Protein AF-A0A3C1N5M8-F1 (afdb_monomer)

Foldseek 3Di:
DKDKDKDKAFQDDDDPVLQVVLQVVLCPDPFWVGKGKDQLDPVVLVVCVVVVFDDPVSPPGYNRMIMITTIGNDDVSVVVSVVSSVVSSPDDPPPDDDDDDPDDDDPDDDPDPDDDPDDD

Radius of gyration: 17.67 Å; Cα contacts (8 Å, |Δi|>4): 179; chains: 1; bounding box: 45×47×36 Å

Structure (mmCIF, N/CA/C/O backbone):
data_AF-A0A3C1N5M8-F1
#
_entry.id   AF-A0A3C1N5M8-F1
#
loop_
_atom_site.group_PDB
_atom_site.id
_atom_site.type_symbol
_atom_site.label_atom_id
_atom_site.label_alt_id
_atom_site.label_comp_id
_atom_site.label_asym_id
_atom_site.label_entity_id
_atom_site.label_seq_id
_atom_site.pdbx_PDB_ins_code
_atom_site.Cartn_x
_atom_site.Cartn_y
_atom_site.Cartn_z
_atom_site.occupancy
_atom_site.B_iso_or_equiv
_atom_site.auth_seq_id
_atom_site.auth_comp_id
_atom_site.auth_asym_id
_atom_site.auth_atom_id
_atom_site.pdbx_PDB_model_num
ATOM 1 N N . MET A 1 1 ? -18.303 4.159 8.520 1.00 81.38 1 MET A N 1
ATOM 2 C CA . MET A 1 1 ? -18.070 3.904 7.086 1.00 81.38 1 MET A CA 1
ATOM 3 C C . MET A 1 1 ? -16.579 3.882 6.901 1.00 81.38 1 MET A C 1
ATOM 5 O O . MET A 1 1 ? -15.937 4.808 7.375 1.00 81.38 1 MET A O 1
ATOM 9 N N . SER A 1 2 ? -16.063 2.848 6.260 1.00 93.50 2 SER A N 1
ATOM 10 C CA . SER A 1 2 ? -14.643 2.718 5.966 1.00 93.50 2 SER A CA 1
ATOM 11 C C . SER A 1 2 ? -14.228 3.733 4.895 1.00 93.50 2 SER A C 1
ATOM 13 O O . SER A 1 2 ? -15.031 4.096 4.032 1.00 93.50 2 SER A O 1
ATOM 15 N N . VAL A 1 3 ? -12.984 4.198 4.948 1.00 96.56 3 VAL A N 1
ATOM 16 C CA . VAL A 1 3 ? -12.382 5.126 3.987 1.00 96.56 3 VAL A CA 1
ATOM 17 C C . VAL A 1 3 ? -11.235 4.438 3.262 1.00 96.56 3 VAL A C 1
ATOM 19 O O . VAL A 1 3 ? -10.508 3.651 3.863 1.00 96.56 3 VAL A O 1
ATOM 22 N N . VAL A 1 4 ? -11.071 4.741 1.975 1.00 97.25 4 VAL A N 1
ATOM 23 C CA . VAL A 1 4 ? -9.924 4.293 1.177 1.00 97.25 4 VAL A CA 1
ATOM 24 C C . VAL A 1 4 ? -8.957 5.457 1.035 1.00 97.25 4 VAL A C 1
ATOM 26 O O . VAL A 1 4 ? -9.321 6.520 0.535 1.00 97.25 4 VAL A O 1
ATOM 29 N N . PHE A 1 5 ? -7.724 5.236 1.466 1.00 96.12 5 PHE A N 1
ATOM 30 C CA . PHE A 1 5 ? -6.623 6.176 1.381 1.00 96.12 5 PHE A CA 1
ATOM 31 C C . PHE A 1 5 ? -5.537 5.595 0.478 1.00 96.12 5 PHE A C 1
ATOM 33 O O . PHE A 1 5 ? -5.136 4.440 0.635 1.00 96.12 5 PHE A O 1
ATOM 40 N N . ASN A 1 6 ? -5.037 6.409 -0.453 1.00 97.25 6 ASN A N 1
ATOM 41 C CA . ASN A 1 6 ? -3.811 6.095 -1.170 1.00 97.25 6 ASN A CA 1
ATOM 42 C C . ASN A 1 6 ? -2.795 7.214 -1.032 1.00 97.25 6 ASN A C 1
ATOM 44 O O . ASN A 1 6 ? -3.135 8.391 -1.124 1.00 97.25 6 ASN A O 1
ATOM 48 N N . GLN A 1 7 ? -1.536 6.812 -0.929 1.00 95.19 7 GLN A N 1
ATOM 49 C CA . GLN A 1 7 ? -0.382 7.685 -1.051 1.00 95.19 7 GLN A CA 1
ATOM 50 C C . GLN A 1 7 ? 0.527 7.113 -2.136 1.00 95.19 7 GLN A C 1
ATOM 52 O O . GLN A 1 7 ? 0.789 5.911 -2.170 1.00 95.19 7 GLN A O 1
ATOM 57 N N . VAL A 1 8 ? 0.995 7.974 -3.035 1.00 95.12 8 VAL A N 1
ATOM 58 C CA . VAL A 1 8 ? 1.886 7.587 -4.133 1.00 95.12 8 VAL A CA 1
ATOM 59 C C . VAL A 1 8 ? 3.254 8.198 -3.885 1.00 95.12 8 VAL A C 1
ATOM 61 O O . VAL A 1 8 ? 3.373 9.401 -3.653 1.00 95.12 8 VAL A O 1
ATOM 64 N N . ARG A 1 9 ? 4.289 7.360 -3.919 1.00 91.81 9 ARG A N 1
ATOM 65 C CA . ARG A 1 9 ? 5.684 7.767 -3.750 1.00 91.81 9 ARG A CA 1
ATOM 66 C C . ARG A 1 9 ? 6.466 7.452 -5.010 1.00 91.81 9 ARG A C 1
ATOM 68 O O . ARG A 1 9 ? 6.561 6.296 -5.412 1.00 91.81 9 ARG A O 1
ATOM 75 N N . THR A 1 10 ? 7.058 8.475 -5.604 1.00 90.06 10 THR A N 1
ATOM 76 C CA . THR A 1 10 ? 7.848 8.331 -6.825 1.00 90.06 10 THR A CA 1
ATOM 77 C C . THR A 1 10 ? 9.267 7.863 -6.498 1.00 90.06 10 THR A C 1
ATOM 79 O O . THR A 1 10 ? 9.845 8.242 -5.477 1.00 90.06 10 THR A O 1
ATOM 82 N N . GLY A 1 11 ? 9.842 7.009 -7.349 1.00 80.25 11 GLY A N 1
ATOM 83 C CA . GLY A 1 11 ? 11.254 6.617 -7.250 1.00 80.25 11 GLY A CA 1
ATOM 84 C C . GLY A 1 11 ? 11.605 5.695 -6.076 1.00 80.25 11 GLY A C 1
ATOM 85 O O . GLY A 1 11 ? 12.786 5.529 -5.770 1.00 80.25 11 GLY A O 1
ATOM 86 N N . VAL A 1 12 ? 10.612 5.079 -5.428 1.00 77.75 12 VAL A N 1
ATOM 87 C CA . VAL A 1 12 ? 10.828 4.072 -4.381 1.00 77.75 12 VAL A CA 1
ATOM 88 C C . VAL A 1 12 ? 10.719 2.680 -4.995 1.00 77.75 12 VAL A C 1
ATOM 90 O O . VAL A 1 12 ? 9.645 2.262 -5.418 1.00 77.75 12 VAL A O 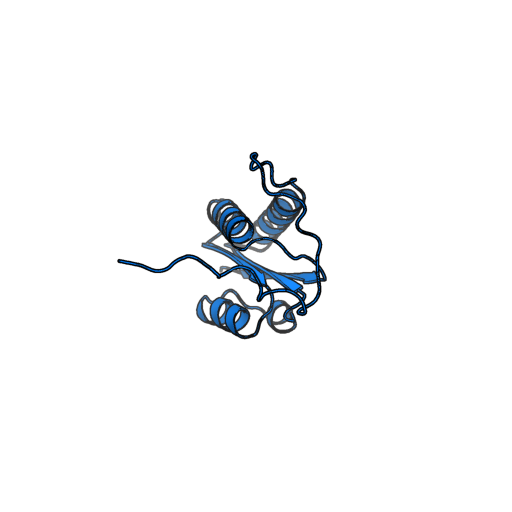1
ATOM 93 N N . PHE A 1 13 ? 11.830 1.944 -4.997 1.00 76.12 13 PHE A N 1
ATOM 94 C CA . PHE A 1 13 ? 11.881 0.543 -5.410 1.00 76.12 13 PHE A CA 1
ATOM 95 C C . PHE A 1 13 ? 12.396 -0.313 -4.260 1.00 76.12 13 PHE A C 1
ATOM 97 O O . PHE A 1 13 ? 13.540 -0.179 -3.829 1.00 76.12 13 PHE A O 1
ATOM 104 N N . LEU A 1 14 ? 11.532 -1.195 -3.769 1.00 81.75 14 LEU A N 1
ATOM 105 C CA . LEU A 1 14 ? 11.827 -2.147 -2.706 1.00 81.75 14 LEU A CA 1
ATOM 106 C C . LEU A 1 14 ? 11.459 -3.552 -3.169 1.00 81.75 14 LEU A C 1
ATOM 108 O O . LEU A 1 14 ? 10.619 -3.732 -4.053 1.00 81.75 14 LEU A O 1
ATOM 112 N N . ASP A 1 15 ? 12.090 -4.546 -2.550 1.00 85.88 15 ASP A N 1
ATOM 113 C CA . ASP A 1 15 ? 11.763 -5.946 -2.789 1.00 85.88 15 ASP A CA 1
ATOM 114 C C . ASP A 1 15 ? 10.303 -6.237 -2.400 1.00 85.88 15 ASP A C 1
ATOM 116 O O . ASP A 1 15 ? 9.790 -5.723 -1.400 1.00 85.88 15 ASP A O 1
ATOM 120 N N . SER A 1 16 ? 9.633 -7.088 -3.178 1.00 84.94 16 SER A N 1
ATOM 121 C CA . SER A 1 16 ? 8.230 -7.443 -2.937 1.00 84.94 16 SER A CA 1
ATOM 122 C C . SER A 1 16 ? 8.017 -8.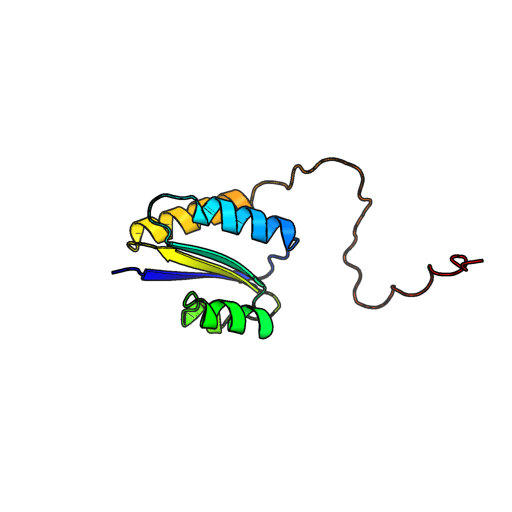089 -1.565 1.00 84.94 16 SER A C 1
ATOM 124 O O . SER A 1 16 ? 6.984 -7.858 -0.947 1.00 84.94 16 SER A O 1
ATOM 126 N N . VAL A 1 17 ? 8.995 -8.828 -1.033 1.00 88.25 17 VAL A N 1
ATOM 127 C CA . VAL A 1 17 ? 8.942 -9.417 0.314 1.00 88.25 17 VAL A CA 1
ATOM 128 C C . VAL A 1 17 ? 8.923 -8.331 1.388 1.00 88.25 17 VAL A C 1
ATOM 130 O O . VAL A 1 17 ? 8.167 -8.437 2.355 1.00 88.25 17 VAL A O 1
ATOM 133 N N . VAL A 1 18 ? 9.708 -7.263 1.213 1.00 89.44 18 VAL A N 1
ATOM 134 C CA . VAL A 1 18 ? 9.704 -6.115 2.134 1.00 89.44 18 VAL A CA 1
ATOM 135 C C . VAL A 1 18 ? 8.345 -5.423 2.088 1.00 89.44 18 VAL A C 1
ATOM 137 O O . VAL A 1 18 ? 7.738 -5.202 3.133 1.00 89.44 18 VAL A O 1
ATOM 140 N N . LEU A 1 19 ? 7.822 -5.158 0.888 1.00 92.12 19 LEU A N 1
ATOM 141 C CA . LEU A 1 19 ? 6.509 -4.532 0.714 1.00 92.12 19 LEU A CA 1
ATOM 142 C C . LEU A 1 19 ? 5.375 -5.380 1.307 1.00 92.12 19 LEU A C 1
ATOM 144 O O . LEU A 1 19 ? 4.502 -4.846 1.991 1.00 92.12 19 LEU A O 1
ATOM 148 N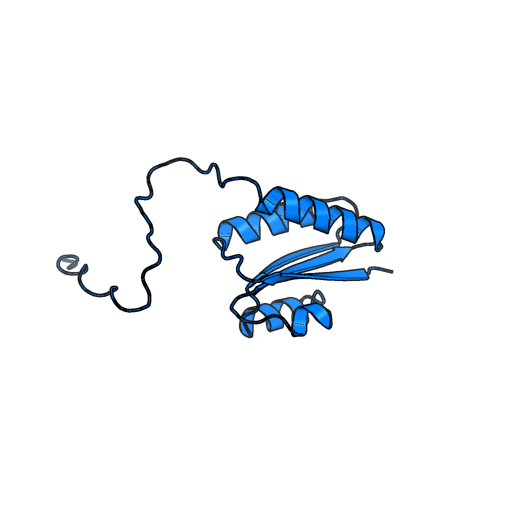 N . MET A 1 20 ? 5.404 -6.701 1.111 1.00 92.44 20 MET A N 1
ATOM 149 C CA . MET A 1 20 ? 4.424 -7.628 1.687 1.00 92.44 20 MET A CA 1
ATOM 150 C C . MET A 1 20 ? 4.491 -7.666 3.212 1.00 92.44 20 MET A C 1
ATOM 152 O O . MET A 1 20 ? 3.453 -7.721 3.871 1.00 92.44 20 MET A O 1
ATOM 156 N N . ARG A 1 21 ? 5.699 -7.624 3.783 1.00 93.88 21 ARG A N 1
ATOM 157 C CA . ARG A 1 21 ? 5.880 -7.562 5.233 1.00 93.88 21 ARG A CA 1
ATOM 158 C C . ARG A 1 21 ? 5.294 -6.271 5.802 1.00 93.88 21 ARG A C 1
ATOM 160 O O . ARG A 1 21 ? 4.509 -6.351 6.738 1.00 93.88 21 ARG A O 1
ATOM 167 N N . ILE A 1 22 ? 5.618 -5.118 5.212 1.00 94.69 22 ILE A N 1
ATOM 168 C CA . ILE A 1 22 ? 5.066 -3.822 5.641 1.00 94.69 22 ILE A CA 1
ATOM 169 C C . ILE A 1 22 ? 3.539 -3.828 5.503 1.00 94.69 22 ILE A C 1
ATOM 171 O O . ILE A 1 22 ? 2.843 -3.430 6.426 1.00 94.69 22 ILE A O 1
ATOM 175 N N . SER A 1 23 ? 3.005 -4.350 4.396 1.00 95.06 23 SER A N 1
ATOM 176 C CA . SER A 1 23 ? 1.552 -4.446 4.181 1.00 95.06 23 SER A CA 1
ATOM 177 C C . SER A 1 23 ? 0.853 -5.225 5.301 1.00 95.06 23 SER A C 1
ATOM 179 O O . SER A 1 23 ? -0.194 -4.800 5.777 1.00 95.06 23 SER A O 1
ATOM 181 N N . ARG A 1 24 ? 1.452 -6.334 5.762 1.00 95.62 24 ARG A N 1
ATOM 182 C CA . ARG A 1 24 ? 0.939 -7.109 6.903 1.00 95.62 24 ARG A CA 1
ATOM 183 C C . ARG A 1 24 ? 1.048 -6.352 8.220 1.00 95.62 24 ARG A C 1
ATOM 185 O O . ARG A 1 24 ? 0.066 -6.296 8.943 1.00 95.62 24 ARG A O 1
ATOM 192 N N . GLU A 1 25 ? 2.200 -5.737 8.494 1.00 95.12 25 GLU A N 1
ATOM 193 C CA . GLU A 1 25 ? 2.393 -4.921 9.703 1.00 95.12 25 GLU A CA 1
ATOM 194 C C . GLU A 1 25 ? 1.335 -3.802 9.799 1.00 95.12 25 GLU A C 1
ATOM 196 O O . GLU A 1 25 ? 0.830 -3.533 10.884 1.00 95.12 25 GLU A O 1
ATOM 201 N N . LEU A 1 26 ? 0.953 -3.191 8.671 1.00 96.31 26 LEU A N 1
ATOM 202 C CA . LEU A 1 26 ? -0.114 -2.186 8.622 1.00 96.31 26 LEU A CA 1
ATOM 203 C C . LEU A 1 26 ? -1.516 -2.781 8.777 1.00 96.31 26 LEU A C 1
ATOM 205 O O . LEU A 1 26 ? -2.362 -2.165 9.417 1.00 96.31 26 LEU A O 1
ATOM 209 N N . ALA A 1 27 ? -1.775 -3.950 8.189 1.00 95.88 27 ALA A N 1
ATOM 210 C CA . ALA A 1 27 ? -3.065 -4.629 8.308 1.00 95.88 27 ALA A CA 1
ATOM 211 C C . ALA A 1 27 ? -3.357 -5.101 9.745 1.00 95.88 27 ALA A C 1
ATOM 213 O O . ALA A 1 27 ? -4.520 -5.226 10.113 1.00 95.88 27 ALA A O 1
ATOM 214 N N . ASP A 1 28 ? -2.318 -5.317 10.556 1.00 96.56 28 ASP A N 1
ATOM 215 C CA . ASP A 1 28 ? -2.442 -5.683 11.971 1.00 96.56 28 ASP A CA 1
ATOM 216 C C . ASP A 1 28 ? -2.767 -4.479 12.886 1.00 96.56 28 ASP A C 1
ATOM 218 O O . ASP A 1 28 ? -3.039 -4.661 14.076 1.00 96.56 28 ASP A O 1
ATOM 222 N N . LEU A 1 29 ? -2.744 -3.242 12.368 1.00 96.06 29 LEU A N 1
ATOM 223 C CA . LEU A 1 29 ? -3.092 -2.048 13.141 1.00 96.06 29 LEU A CA 1
ATOM 224 C C . LEU A 1 29 ? -4.600 -1.981 13.419 1.00 96.06 29 LEU A C 1
ATOM 226 O O . LEU A 1 29 ? -5.438 -2.250 12.556 1.00 96.06 29 LEU A O 1
ATOM 230 N N . GLU A 1 30 ? -4.962 -1.551 14.630 1.00 96.38 30 GLU A N 1
ATOM 231 C CA . GLU A 1 30 ? -6.365 -1.425 15.020 1.00 96.38 30 GLU A CA 1
ATOM 232 C C . GLU A 1 30 ? -7.113 -0.444 14.105 1.00 96.38 30 GLU A C 1
ATOM 234 O O . GLU A 1 30 ? -6.720 0.708 13.932 1.00 96.38 30 GLU A O 1
ATOM 239 N N . GLY A 1 31 ? -8.233 -0.902 13.543 1.00 96.31 31 GLY A N 1
ATOM 240 C CA . GLY A 1 31 ? -9.076 -0.093 12.667 1.00 96.31 31 GLY A CA 1
ATOM 241 C C . GLY A 1 31 ? -8.639 -0.066 11.203 1.00 96.31 31 GLY A C 1
ATOM 242 O O . GLY A 1 31 ? -9.327 0.568 10.399 1.00 96.31 31 GLY A O 1
ATOM 243 N N . ILE A 1 32 ? -7.561 -0.765 10.842 1.00 97.62 32 ILE A N 1
ATOM 244 C CA . ILE A 1 32 ? -7.238 -1.075 9.451 1.00 97.62 32 ILE A CA 1
ATOM 245 C C . ILE A 1 32 ? -7.988 -2.340 9.049 1.00 97.62 32 ILE A C 1
ATOM 247 O O . ILE A 1 32 ? -7.924 -3.365 9.718 1.00 97.62 32 ILE A O 1
ATOM 251 N N . GLU A 1 33 ? -8.749 -2.252 7.964 1.00 97.00 33 GLU A N 1
ATOM 252 C CA . GLU A 1 33 ? -9.443 -3.410 7.400 1.00 97.00 33 GLU A CA 1
ATOM 253 C C . GLU A 1 33 ? -8.540 -4.157 6.426 1.00 97.00 33 GLU A C 1
ATOM 255 O O . GLU A 1 33 ? -8.566 -5.382 6.364 1.00 97.00 33 GLU A O 1
ATOM 260 N N . GLU A 1 34 ? -7.766 -3.412 5.634 1.00 97.06 34 GLU A N 1
ATOM 261 C CA . GLU A 1 34 ? -6.871 -3.975 4.634 1.00 97.06 34 GLU A CA 1
ATOM 262 C C . GLU A 1 34 ? -5.813 -2.941 4.224 1.00 97.06 34 GLU A C 1
ATOM 264 O O . GLU A 1 34 ? -6.109 -1.751 4.086 1.00 97.06 34 GLU A O 1
ATOM 269 N N . ALA A 1 35 ? -4.574 -3.392 4.022 1.00 97.31 35 ALA A N 1
ATOM 270 C CA . ALA A 1 35 ? -3.462 -2.556 3.588 1.00 97.31 35 ALA A CA 1
ATOM 271 C C . ALA A 1 35 ? -2.585 -3.293 2.569 1.00 97.31 35 ALA A C 1
ATOM 273 O O . ALA A 1 35 ? -2.337 -4.494 2.688 1.00 97.31 35 ALA A O 1
ATOM 274 N N . ALA A 1 36 ? -2.096 -2.563 1.571 1.00 96.88 36 ALA A N 1
ATOM 275 C CA . ALA A 1 36 ? -1.231 -3.088 0.527 1.00 96.88 36 ALA A CA 1
ATOM 276 C C . ALA A 1 36 ? -0.234 -2.032 0.045 1.00 96.88 36 ALA A C 1
ATOM 278 O O . ALA A 1 36 ? -0.583 -0.871 -0.162 1.00 96.88 36 ALA A O 1
ATOM 279 N N . LEU A 1 37 ? 1.006 -2.457 -0.181 1.00 95.88 37 LEU A N 1
ATOM 280 C CA . LEU A 1 37 ? 2.034 -1.672 -0.850 1.00 95.88 37 LEU A CA 1
ATOM 281 C C . LEU A 1 37 ? 2.394 -2.350 -2.170 1.00 95.88 37 LEU A C 1
ATOM 283 O O . LEU A 1 37 ? 2.857 -3.491 -2.178 1.00 95.88 37 LEU A O 1
ATOM 287 N N . MET A 1 38 ? 2.198 -1.655 -3.289 1.00 94.75 38 MET A N 1
ATOM 288 C CA . MET A 1 38 ? 2.477 -2.202 -4.618 1.00 94.75 38 MET A CA 1
ATOM 289 C C . MET A 1 38 ? 3.090 -1.161 -5.544 1.00 94.75 38 MET A C 1
ATOM 291 O O . MET A 1 38 ? 2.716 0.005 -5.511 1.00 94.75 38 MET A O 1
ATOM 295 N N . ILE A 1 39 ? 3.990 -1.587 -6.429 1.00 94.69 39 ILE A N 1
ATOM 296 C CA . ILE A 1 39 ? 4.448 -0.734 -7.535 1.00 94.69 39 ILE A CA 1
ATOM 297 C C . ILE A 1 39 ? 3.271 -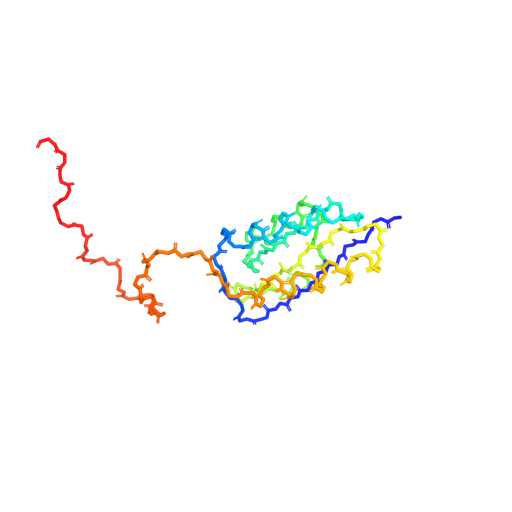0.466 -8.482 1.00 94.69 39 ILE A C 1
ATOM 299 O O . ILE A 1 39 ? 2.537 -1.405 -8.786 1.00 94.69 39 ILE A O 1
ATOM 303 N N . GLY A 1 40 ? 3.115 0.756 -8.992 1.00 94.62 40 GLY A N 1
ATOM 304 C CA . GLY A 1 40 ? 2.026 1.224 -9.863 1.00 94.62 40 GLY A CA 1
ATOM 305 C C . GLY A 1 40 ? 2.027 0.643 -11.283 1.00 94.62 40 GLY A C 1
ATOM 306 O O . GLY A 1 40 ? 1.696 1.320 -12.252 1.00 94.62 40 GLY A O 1
ATOM 307 N N . THR A 1 41 ? 2.423 -0.620 -11.452 1.00 94.69 41 THR A N 1
ATOM 308 C CA . THR A 1 41 ? 2.250 -1.326 -12.726 1.00 94.69 41 THR A CA 1
ATOM 309 C C . THR A 1 41 ? 0.760 -1.584 -12.990 1.00 94.69 41 THR A C 1
ATOM 311 O O . THR A 1 41 ? 0.007 -1.804 -12.037 1.00 94.69 41 THR A O 1
ATOM 314 N N . PRO A 1 42 ? 0.310 -1.659 -14.258 1.00 95.94 42 PRO A N 1
ATOM 315 C CA . PRO A 1 42 ? -1.101 -1.903 -14.573 1.00 95.94 42 PRO A CA 1
ATOM 316 C C . PRO A 1 42 ? -1.676 -3.166 -13.913 1.00 95.94 42 PRO A C 1
ATOM 318 O O . PRO A 1 42 ? -2.819 -3.168 -13.463 1.00 95.94 42 PRO A O 1
ATOM 321 N N . SER A 1 43 ? -0.869 -4.230 -13.805 1.00 96.25 43 SER A N 1
ATOM 322 C CA . SER A 1 43 ? -1.273 -5.474 -13.139 1.00 96.25 43 SER A CA 1
ATOM 323 C C . SER A 1 43 ? -1.555 -5.258 -11.652 1.00 96.25 43 SER A C 1
ATOM 325 O O . SER A 1 43 ? -2.562 -5.739 -11.141 1.00 96.25 43 SER A O 1
ATOM 327 N N . ASN A 1 44 ? -0.692 -4.515 -10.961 1.00 95.69 44 ASN A N 1
ATOM 328 C CA . ASN A 1 44 ? -0.834 -4.252 -9.533 1.00 95.69 44 ASN A CA 1
ATOM 329 C C . ASN A 1 44 ? -1.995 -3.299 -9.239 1.00 95.69 44 ASN A C 1
ATOM 331 O O . ASN A 1 44 ? -2.770 -3.551 -8.321 1.00 95.69 44 ASN A O 1
ATOM 335 N N . LEU A 1 45 ? -2.177 -2.254 -10.052 1.00 97.19 45 LEU A N 1
ATOM 336 C CA . LEU A 1 45 ? -3.333 -1.361 -9.927 1.00 97.19 45 LEU A CA 1
ATOM 337 C C . LEU A 1 45 ? -4.648 -2.134 -10.092 1.00 97.19 45 LEU A C 1
ATOM 339 O O . LEU A 1 45 ? -5.566 -1.960 -9.297 1.00 97.19 45 LEU A O 1
ATOM 343 N N . ALA A 1 46 ? -4.714 -3.069 -11.044 1.00 97.44 46 ALA A N 1
ATOM 344 C CA . ALA A 1 46 ? -5.884 -3.927 -11.219 1.00 97.44 46 ALA A CA 1
ATOM 345 C C . ALA A 1 46 ? -6.113 -4.898 -10.041 1.00 97.44 46 ALA A C 1
ATOM 347 O O . ALA A 1 46 ? -7.233 -5.375 -9.847 1.00 97.44 46 ALA A O 1
ATOM 348 N N . ILE A 1 47 ? -5.079 -5.240 -9.263 1.00 97.00 47 ILE A N 1
ATOM 349 C CA . ILE A 1 47 ? -5.236 -6.003 -8.015 1.00 97.00 47 ILE A CA 1
ATOM 350 C C . ILE A 1 47 ? -5.824 -5.096 -6.926 1.00 97.00 47 ILE A C 1
ATOM 352 O O . ILE A 1 47 ? -6.816 -5.474 -6.305 1.00 97.00 47 ILE A O 1
ATOM 356 N N . LEU A 1 48 ? -5.277 -3.888 -6.748 1.00 97.38 48 LEU A N 1
ATOM 357 C CA . LEU A 1 48 ? -5.783 -2.905 -5.780 1.00 97.38 48 LEU A CA 1
ATOM 358 C C . LEU A 1 48 ? -7.240 -2.513 -6.057 1.00 97.38 48 LEU A C 1
ATOM 360 O O . LEU A 1 48 ? -8.029 -2.365 -5.127 1.00 97.38 48 LEU A O 1
ATOM 364 N N . GLU A 1 49 ? -7.618 -2.375 -7.328 1.00 97.44 49 GLU A N 1
ATOM 365 C CA . GLU A 1 49 ? -8.995 -2.077 -7.728 1.00 97.44 49 GLU A CA 1
ATOM 366 C C . GLU A 1 49 ? -9.957 -3.202 -7.337 1.00 97.44 49 GLU A C 1
ATOM 368 O O . GLU A 1 49 ? -10.980 -2.945 -6.704 1.00 97.44 49 GLU A O 1
ATOM 373 N N . ARG A 1 50 ? -9.607 -4.460 -7.640 1.00 97.12 50 ARG A N 1
ATOM 374 C CA . ARG A 1 50 ? -10.427 -5.628 -7.274 1.00 97.12 50 ARG A CA 1
ATOM 375 C C . ARG A 1 50 ? -10.550 -5.816 -5.763 1.00 97.12 50 ARG A C 1
ATOM 377 O O . ARG A 1 50 ? -11.584 -6.289 -5.307 1.00 97.12 50 ARG A O 1
ATOM 384 N N . ALA A 1 51 ? -9.522 -5.434 -5.008 1.00 95.50 51 ALA A N 1
ATOM 385 C CA . ALA A 1 51 ? -9.540 -5.432 -3.546 1.00 95.50 51 ALA A CA 1
ATOM 386 C C . ALA A 1 51 ? -10.325 -4.243 -2.950 1.00 95.50 51 ALA A C 1
ATOM 388 O O . ALA A 1 51 ? -10.519 -4.169 -1.738 1.00 95.50 51 ALA A O 1
ATOM 389 N N . GLY A 1 52 ? -10.781 -3.289 -3.773 1.00 96.56 52 GLY A N 1
ATOM 390 C CA . GLY A 1 52 ? -11.459 -2.082 -3.295 1.00 96.56 52 GLY A CA 1
ATOM 391 C C . GLY A 1 52 ? -10.536 -1.152 -2.500 1.00 96.56 52 GLY A C 1
ATOM 392 O O . GLY A 1 52 ? -10.983 -0.515 -1.548 1.00 96.56 52 GLY A O 1
ATOM 393 N N . LEU A 1 53 ? -9.250 -1.112 -2.861 1.00 97.12 53 LEU A N 1
ATOM 394 C CA . LEU A 1 53 ? -8.196 -0.312 -2.220 1.00 97.12 53 LEU A CA 1
ATOM 395 C C . LEU A 1 53 ? -7.682 0.831 -3.105 1.00 97.12 53 LEU A C 1
ATOM 397 O O . LEU A 1 53 ? -6.808 1.592 -2.689 1.00 97.12 53 LEU A O 1
ATOM 401 N N . LEU A 1 54 ? -8.181 0.935 -4.339 1.00 97.31 54 LEU A N 1
ATOM 402 C CA . LEU A 1 54 ? -7.713 1.911 -5.316 1.00 97.31 54 LEU A CA 1
ATOM 403 C C . LEU A 1 54 ? -8.633 3.137 -5.380 1.00 97.31 54 LEU A C 1
ATOM 405 O O . LEU A 1 54 ? -9.783 3.054 -5.805 1.00 97.31 54 LEU A O 1
ATOM 409 N N . SER A 1 55 ? -8.094 4.289 -5.001 1.00 95.25 55 SER A N 1
ATOM 410 C CA . SER A 1 55 ? -8.679 5.618 -5.187 1.00 95.25 55 SER A CA 1
ATOM 411 C C . SER A 1 55 ? -8.174 6.277 -6.471 1.00 95.25 55 SER A C 1
ATOM 413 O O . SER A 1 55 ? -7.266 5.786 -7.147 1.00 95.25 55 SER A O 1
ATOM 415 N N . GLU A 1 56 ? -8.737 7.445 -6.781 1.00 94.44 56 GLU A N 1
ATOM 416 C CA . GLU A 1 56 ? -8.346 8.242 -7.944 1.00 94.44 56 GLU A CA 1
ATOM 417 C C . GLU A 1 56 ? -6.868 8.649 -7.931 1.00 94.44 56 GLU A C 1
ATOM 419 O O . GLU A 1 56 ? -6.231 8.675 -8.980 1.00 94.44 56 GLU A O 1
ATOM 424 N N . LEU A 1 57 ? -6.299 8.906 -6.750 1.00 92.81 57 LEU A N 1
ATOM 425 C CA . LEU A 1 57 ? -4.882 9.238 -6.618 1.00 92.81 57 LEU A CA 1
ATOM 426 C C . LEU A 1 57 ? -4.009 8.027 -6.983 1.00 92.81 57 LEU A C 1
ATOM 428 O O . LEU A 1 57 ? -3.047 8.158 -7.734 1.00 92.81 57 LEU A O 1
ATOM 432 N N . GLY A 1 58 ? -4.375 6.832 -6.509 1.00 93.12 58 GLY A N 1
ATOM 433 C CA . GLY A 1 58 ? -3.649 5.598 -6.820 1.00 93.12 58 GLY A CA 1
ATOM 434 C C . GLY A 1 58 ? -3.710 5.218 -8.304 1.00 93.12 58 GLY A C 1
ATOM 435 O O . GLY A 1 58 ? -2.734 4.695 -8.834 1.00 93.12 58 GLY A O 1
ATOM 436 N N . ARG A 1 59 ? -4.818 5.524 -8.998 1.00 94.94 59 ARG A N 1
AT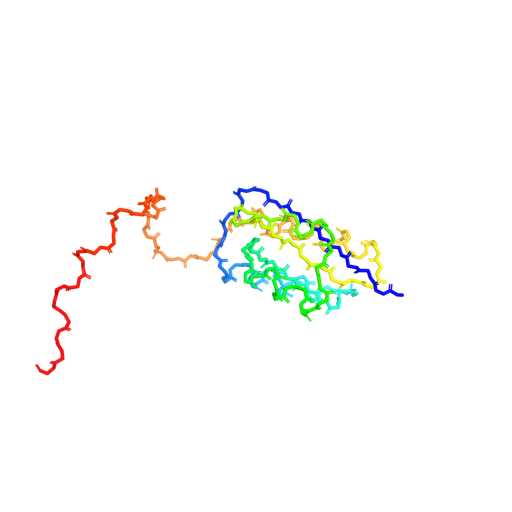OM 437 C CA . ARG A 1 59 ? -4.971 5.284 -10.448 1.00 94.94 59 ARG A CA 1
ATOM 438 C C . ARG A 1 59 ? -3.956 6.036 -11.310 1.00 94.94 59 ARG A C 1
ATOM 440 O O . ARG A 1 59 ? -3.691 5.609 -12.429 1.00 94.94 59 ARG A O 1
ATOM 447 N N . GLN A 1 60 ? -3.409 7.139 -10.806 1.00 94.06 60 GLN A N 1
ATOM 448 C CA . GLN A 1 60 ? -2.442 7.970 -11.527 1.00 94.06 60 GLN A CA 1
ATOM 449 C C . GLN A 1 60 ? -0.999 7.464 -11.388 1.00 94.06 60 GLN A C 1
ATOM 451 O O . GLN A 1 60 ? -0.114 7.970 -12.075 1.00 94.06 60 GLN A O 1
ATOM 456 N N . ALA A 1 61 ? -0.751 6.482 -10.515 1.00 94.56 61 ALA A N 1
ATOM 457 C CA . ALA A 1 61 ? 0.580 5.931 -10.298 1.00 94.56 61 ALA A CA 1
ATOM 458 C C . ALA A 1 61 ? 1.077 5.153 -11.524 1.00 94.56 61 ALA A C 1
ATOM 460 O O . ALA A 1 61 ? 0.342 4.369 -12.126 1.00 94.56 61 ALA A O 1
ATOM 461 N N . GLY A 1 62 ? 2.345 5.349 -11.873 1.00 91.88 62 GLY A N 1
ATOM 462 C CA . GLY A 1 62 ? 3.026 4.609 -12.927 1.00 91.88 62 GLY A CA 1
ATOM 463 C C . GLY A 1 62 ? 3.901 3.477 -12.390 1.00 91.88 62 GLY A C 1
ATOM 464 O O . GLY A 1 62 ? 4.111 3.309 -11.191 1.00 91.88 62 GLY A O 1
ATOM 465 N N . GLY A 1 63 ? 4.507 2.711 -13.303 1.00 90.31 63 GLY A N 1
ATOM 466 C CA . GLY A 1 63 ? 5.406 1.602 -12.950 1.00 90.31 63 GLY A CA 1
ATOM 467 C C . GLY A 1 63 ? 6.696 2.007 -12.217 1.00 90.31 63 GLY A C 1
ATOM 468 O O . GLY A 1 63 ? 7.446 1.127 -11.807 1.00 90.31 63 GLY A O 1
ATOM 469 N N . GLY A 1 64 ? 6.966 3.309 -12.075 1.00 88.94 64 GLY A N 1
ATOM 470 C CA . GLY A 1 64 ? 8.064 3.872 -11.281 1.00 88.94 64 GLY A CA 1
ATOM 471 C C . GLY A 1 64 ? 7.671 4.289 -9.861 1.00 88.94 64 GLY A C 1
ATOM 472 O O . GLY A 1 64 ? 8.528 4.763 -9.113 1.00 88.94 64 GLY A O 1
ATOM 473 N N . ASP A 1 65 ? 6.396 4.132 -9.509 1.00 94.12 65 ASP A N 1
ATOM 474 C CA . ASP A 1 65 ? 5.828 4.668 -8.282 1.00 94.12 65 ASP A CA 1
ATOM 475 C C . ASP A 1 65 ? 5.384 3.546 -7.354 1.00 94.12 65 ASP A C 1
ATOM 477 O O . ASP A 1 65 ? 4.859 2.522 -7.787 1.00 94.12 65 ASP A O 1
ATOM 481 N N . LEU A 1 66 ? 5.562 3.754 -6.058 1.00 94.81 66 LEU A N 1
ATOM 482 C CA . LEU A 1 66 ? 5.013 2.908 -5.016 1.00 94.81 66 LEU A CA 1
ATOM 483 C C . LEU A 1 66 ? 3.657 3.465 -4.584 1.00 94.81 66 LEU A C 1
ATOM 485 O O . LEU A 1 66 ? 3.550 4.630 -4.204 1.00 94.81 66 LEU A O 1
ATOM 489 N N . VAL A 1 67 ? 2.637 2.617 -4.593 1.00 96.62 67 VAL A N 1
ATOM 490 C CA . VAL A 1 67 ? 1.299 2.912 -4.085 1.00 96.62 67 VAL A CA 1
ATOM 491 C C . VAL A 1 67 ? 1.153 2.268 -2.715 1.00 96.62 67 VAL A C 1
ATOM 493 O O . VAL A 1 67 ? 1.150 1.043 -2.603 1.00 96.62 67 VAL A O 1
ATOM 496 N N . LEU A 1 68 ? 1.010 3.094 -1.681 1.00 96.88 68 LEU A N 1
ATOM 497 C CA . LEU A 1 68 ? 0.459 2.682 -0.397 1.00 96.88 68 LEU A CA 1
ATOM 498 C C . LEU A 1 68 ? -1.062 2.776 -0.492 1.00 96.88 68 LEU A C 1
ATOM 500 O O . LEU A 1 68 ? -1.599 3.830 -0.829 1.00 96.88 68 LEU A O 1
ATOM 504 N N . ALA A 1 69 ? -1.752 1.683 -0.207 1.00 97.81 69 ALA A N 1
ATOM 505 C CA . ALA A 1 69 ? -3.197 1.583 -0.266 1.00 97.81 69 ALA A CA 1
ATOM 506 C C . ALA A 1 69 ? -3.737 1.045 1.053 1.00 97.81 69 ALA A C 1
ATOM 508 O O . ALA A 1 69 ? -3.308 -0.012 1.505 1.00 97.81 69 ALA A O 1
ATOM 509 N N . VAL A 1 70 ? -4.661 1.776 1.670 1.00 97.81 70 VAL A N 1
ATOM 510 C CA . VAL A 1 70 ? -5.198 1.454 2.992 1.00 97.81 70 VAL A CA 1
ATOM 511 C C . VAL A 1 70 ? -6.705 1.658 2.987 1.00 97.81 70 VAL A C 1
ATOM 513 O O . VAL A 1 70 ? -7.186 2.728 2.617 1.00 97.81 70 VAL A O 1
ATOM 516 N N . ARG A 1 71 ? -7.454 0.653 3.442 1.00 98.06 71 ARG A N 1
ATOM 517 C CA . ARG A 1 71 ? -8.851 0.806 3.844 1.00 98.06 71 ARG A CA 1
ATOM 518 C C . ARG A 1 71 ? -8.932 0.777 5.363 1.00 98.06 71 ARG A C 1
ATOM 520 O O . ARG A 1 71 ? -8.529 -0.199 5.990 1.00 98.06 71 ARG A O 1
ATOM 527 N N . ALA A 1 72 ? -9.442 1.854 5.947 1.00 97.81 72 ALA A N 1
ATOM 528 C CA . ALA A 1 72 ? -9.501 2.046 7.392 1.00 97.81 72 ALA A CA 1
ATOM 529 C C . ALA A 1 72 ? -10.904 2.450 7.844 1.00 97.81 72 ALA A C 1
ATOM 531 O O . ALA A 1 72 ? -11.698 2.960 7.057 1.00 97.81 72 ALA A O 1
ATOM 532 N N . ARG A 1 73 ? -11.206 2.273 9.129 1.00 97.44 73 ARG A N 1
ATOM 533 C CA . ARG A 1 73 ? -12.497 2.641 9.734 1.00 97.44 73 ARG A CA 1
ATOM 534 C C . ARG A 1 73 ? -12.829 4.138 9.648 1.00 97.44 73 ARG A C 1
ATOM 536 O O . ARG A 1 73 ? -14.008 4.488 9.657 1.00 97.44 73 ARG A O 1
ATOM 543 N N . ASP A 1 74 ? -11.810 4.997 9.590 1.00 96.75 74 ASP A N 1
ATOM 544 C CA . ASP A 1 74 ? -11.901 6.454 9.484 1.00 96.75 74 ASP A CA 1
ATOM 545 C C . ASP A 1 74 ? -10.578 7.064 8.975 1.00 96.75 74 ASP A C 1
ATOM 547 O O . ASP A 1 74 ? -9.560 6.379 8.850 1.00 96.75 74 ASP A O 1
ATOM 551 N N . ALA A 1 75 ? -10.606 8.361 8.647 1.00 94.88 75 ALA A N 1
ATOM 552 C CA . ALA A 1 75 ? -9.464 9.078 8.078 1.00 94.88 75 ALA A CA 1
ATOM 553 C C . ALA A 1 75 ? -8.276 9.191 9.047 1.00 94.88 75 ALA A C 1
ATOM 555 O O . ALA A 1 75 ? -7.136 9.051 8.619 1.00 94.88 75 ALA A O 1
ATOM 556 N N . ALA A 1 76 ? -8.534 9.373 10.346 1.00 95.75 76 ALA A N 1
ATOM 557 C CA . ALA A 1 76 ? -7.476 9.465 11.350 1.00 95.75 76 ALA A CA 1
ATOM 558 C C . ALA A 1 76 ? -6.679 8.154 11.441 1.00 95.75 76 ALA A C 1
ATOM 560 O O . ALA A 1 76 ? -5.451 8.165 11.489 1.00 95.75 76 ALA A O 1
ATOM 561 N N . THR A 1 77 ? -7.368 7.013 11.388 1.00 97.00 77 THR A N 1
ATOM 562 C CA . THR A 1 77 ? -6.721 5.697 11.364 1.00 97.00 77 THR A CA 1
ATOM 563 C C . THR A 1 77 ? -5.903 5.495 10.080 1.00 97.00 77 THR A C 1
ATOM 565 O O . THR A 1 77 ? -4.796 4.958 10.126 1.00 97.00 77 THR A O 1
ATOM 568 N N . ALA A 1 78 ? -6.400 5.972 8.933 1.00 95.69 78 ALA A N 1
ATOM 569 C CA . ALA A 1 78 ? -5.652 5.924 7.676 1.00 95.69 78 ALA A CA 1
ATOM 570 C C . ALA A 1 78 ? -4.360 6.764 7.722 1.00 95.69 78 ALA A C 1
ATOM 572 O O . ALA A 1 78 ? -3.321 6.313 7.242 1.00 95.69 78 ALA A O 1
ATOM 573 N N . GLU A 1 79 ? -4.395 7.949 8.339 1.00 94.69 79 GLU A N 1
ATOM 574 C CA . GLU A 1 79 ? -3.212 8.804 8.533 1.00 94.69 79 GLU A CA 1
ATOM 575 C C . GLU A 1 79 ? -2.164 8.158 9.454 1.00 94.69 79 GLU A C 1
ATOM 577 O O . GLU A 1 79 ? -0.959 8.251 9.195 1.00 94.69 79 GLU A O 1
ATOM 582 N N . ILE A 1 80 ? -2.607 7.448 10.498 1.00 95.50 80 ILE A N 1
ATOM 583 C CA . ILE A 1 80 ? -1.715 6.667 11.367 1.00 95.50 80 ILE A CA 1
ATOM 584 C C . ILE A 1 80 ? -1.011 5.575 10.555 1.00 95.50 80 ILE A C 1
ATOM 586 O O . ILE A 1 80 ? 0.214 5.464 10.616 1.00 95.50 80 ILE A O 1
ATOM 590 N N . ALA A 1 81 ? -1.753 4.811 9.747 1.00 95.75 81 ALA A N 1
ATOM 591 C CA . ALA A 1 81 ? -1.159 3.789 8.887 1.00 95.75 81 ALA A CA 1
ATOM 592 C C . ALA A 1 81 ? -0.188 4.382 7.855 1.00 95.75 81 ALA A C 1
ATOM 594 O O . ALA A 1 81 ? 0.859 3.789 7.604 1.00 95.75 81 ALA A O 1
ATOM 595 N N . ALA A 1 82 ? -0.482 5.560 7.296 1.00 93.94 82 ALA A N 1
ATOM 596 C CA . ALA A 1 82 ? 0.441 6.263 6.406 1.00 93.94 82 ALA A CA 1
ATOM 597 C C . ALA A 1 82 ? 1.757 6.623 7.112 1.00 93.94 82 ALA A C 1
ATOM 599 O O . ALA A 1 82 ? 2.839 6.340 6.597 1.00 93.94 82 ALA A O 1
ATOM 600 N N . THR A 1 83 ? 1.668 7.152 8.333 1.00 94.69 83 THR A N 1
ATOM 601 C CA . THR A 1 83 ? 2.840 7.501 9.147 1.00 94.69 83 THR A CA 1
ATOM 602 C C . THR A 1 83 ? 3.678 6.266 9.499 1.00 94.69 83 THR A C 1
ATOM 604 O O . THR A 1 83 ? 4.908 6.295 9.415 1.00 94.69 83 THR A O 1
ATOM 607 N N . GLU A 1 84 ? 3.041 5.154 9.876 1.00 95.00 84 GLU A N 1
ATOM 608 C CA . GLU A 1 84 ? 3.750 3.902 10.167 1.00 95.00 84 GLU A CA 1
ATOM 609 C C . GLU A 1 84 ? 4.364 3.278 8.908 1.00 95.00 84 GLU A C 1
ATOM 611 O O . GLU A 1 84 ? 5.480 2.756 8.963 1.00 95.00 84 GLU A O 1
ATOM 616 N N . ALA A 1 85 ? 3.702 3.397 7.755 1.00 93.75 85 ALA A N 1
ATOM 617 C CA . ALA A 1 85 ? 4.253 2.965 6.476 1.00 93.75 85 ALA A CA 1
ATOM 618 C C . ALA A 1 85 ? 5.522 3.750 6.126 1.00 93.75 85 ALA A C 1
ATOM 620 O O . ALA A 1 85 ? 6.530 3.151 5.759 1.00 93.75 85 ALA A O 1
ATOM 621 N N . GLU A 1 86 ? 5.508 5.077 6.282 1.00 91.25 86 GLU A N 1
ATOM 622 C CA . GLU A 1 86 ? 6.684 5.928 6.067 1.00 91.25 86 GLU A CA 1
ATOM 623 C C . GLU A 1 86 ? 7.851 5.497 6.958 1.00 91.25 86 GLU A C 1
ATOM 625 O O . GLU A 1 86 ? 8.949 5.239 6.459 1.00 91.25 86 GLU A O 1
ATOM 630 N N . ARG A 1 87 ? 7.592 5.290 8.254 1.00 91.50 87 ARG A N 1
ATOM 631 C CA . ARG A 1 87 ? 8.597 4.788 9.202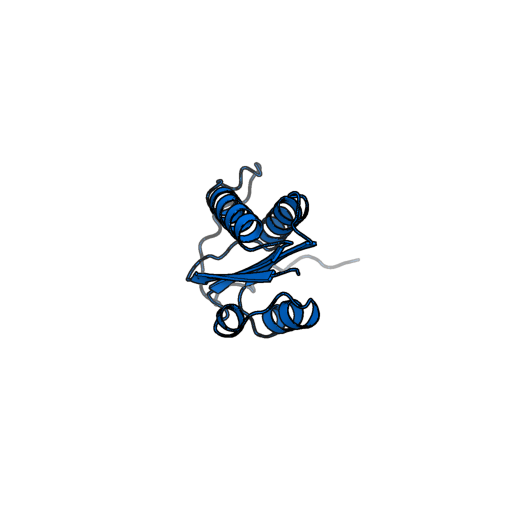 1.00 91.50 87 ARG A CA 1
ATOM 632 C C . ARG A 1 87 ? 9.136 3.421 8.805 1.00 91.50 87 ARG A C 1
ATOM 634 O O . ARG A 1 87 ? 10.334 3.177 8.931 1.00 91.50 87 ARG A O 1
ATOM 641 N N . ALA A 1 88 ? 8.276 2.511 8.358 1.00 90.69 88 ALA A N 1
ATOM 642 C CA . ALA A 1 88 ? 8.680 1.170 7.957 1.00 90.69 88 ALA A CA 1
ATOM 643 C C . ALA A 1 88 ? 9.523 1.179 6.671 1.00 90.69 88 ALA A C 1
ATOM 645 O O . ALA A 1 88 ? 10.476 0.407 6.570 1.00 90.69 88 ALA A O 1
ATOM 646 N N . LEU A 1 89 ? 9.221 2.081 5.732 1.00 87.81 89 LEU A N 1
ATOM 647 C CA . LEU A 1 89 ? 9.974 2.277 4.490 1.00 87.81 89 LEU A CA 1
ATOM 648 C C . LEU A 1 89 ? 11.356 2.911 4.723 1.00 87.81 89 LEU A C 1
ATOM 650 O O . LEU A 1 89 ? 12.274 2.673 3.943 1.00 87.81 89 LEU A O 1
ATOM 654 N N . GLU A 1 90 ? 11.518 3.702 5.785 1.00 84.69 90 GLU A N 1
ATOM 655 C CA . GLU A 1 90 ? 12.796 4.322 6.166 1.00 84.69 90 GLU A CA 1
ATOM 656 C C . GLU A 1 90 ? 13.718 3.395 6.968 1.00 84.69 90 GLU A C 1
ATOM 658 O O . GLU A 1 90 ? 14.919 3.658 7.084 1.00 84.69 90 GLU A O 1
ATOM 663 N N . ARG A 1 91 ? 13.194 2.294 7.524 1.00 76.31 91 ARG A N 1
ATOM 664 C CA . ARG A 1 91 ? 14.019 1.317 8.242 1.00 76.31 91 ARG A CA 1
ATOM 665 C C . ARG A 1 91 ? 14.973 0.647 7.248 1.00 76.31 91 ARG A C 1
ATOM 667 O O . ARG A 1 91 ? 14.510 -0.003 6.312 1.00 76.31 91 ARG A O 1
ATOM 674 N N . PRO A 1 92 ? 16.300 0.704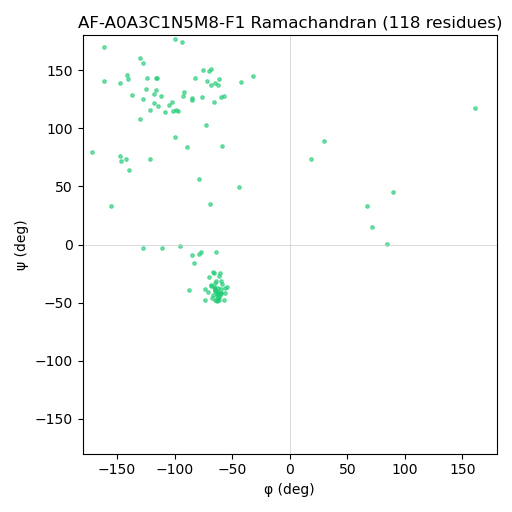 7.470 1.00 56.41 92 PRO A N 1
ATOM 675 C CA . PRO A 1 92 ? 17.227 -0.105 6.695 1.00 56.41 92 PRO A CA 1
ATOM 676 C C . PRO A 1 92 ? 16.826 -1.569 6.859 1.00 56.41 92 PRO A C 1
ATOM 678 O O . PRO A 1 92 ? 16.673 -2.030 7.995 1.00 56.41 92 PRO A O 1
ATOM 681 N N . SER A 1 93 ? 16.651 -2.296 5.755 1.00 53.44 93 SER A N 1
ATOM 682 C CA . SER A 1 93 ? 16.375 -3.734 5.750 1.00 53.44 93 SER A CA 1
ATOM 683 C C . SER A 1 93 ? 17.513 -4.481 6.453 1.00 53.44 93 SER A C 1
ATOM 685 O O . SER A 1 93 ? 18.462 -4.941 5.827 1.00 53.44 93 SER A O 1
ATOM 687 N N . ARG A 1 94 ? 17.457 -4.587 7.784 1.00 44.66 94 ARG A N 1
ATOM 688 C CA . ARG A 1 94 ? 18.390 -5.368 8.604 1.00 44.66 94 ARG A CA 1
ATOM 689 C C . ARG A 1 94 ? 18.010 -6.846 8.536 1.00 44.66 94 ARG A C 1
ATOM 691 O O . ARG A 1 94 ? 17.764 -7.478 9.557 1.00 44.66 94 ARG A O 1
ATOM 698 N N . THR A 1 95 ? 17.961 -7.393 7.330 1.00 44.16 95 THR A N 1
ATOM 699 C CA . THR A 1 95 ? 17.967 -8.837 7.100 1.00 44.16 95 THR A CA 1
ATOM 700 C C . THR A 1 95 ? 19.406 -9.183 6.737 1.00 44.16 95 THR A C 1
ATOM 702 O O . THR A 1 95 ? 19.844 -8.987 5.609 1.00 44.16 95 THR A O 1
ATOM 705 N N . GLY A 1 96 ? 20.201 -9.557 7.739 1.00 39.34 96 GLY A N 1
ATOM 706 C CA . GLY A 1 96 ? 21.616 -9.860 7.552 1.00 39.34 96 GLY A CA 1
ATOM 707 C C . GLY A 1 96 ? 21.831 -11.230 6.915 1.00 39.34 96 GLY A C 1
ATOM 708 O O . GLY A 1 96 ? 21.331 -12.221 7.439 1.00 39.34 96 GLY A O 1
ATOM 709 N N . SER A 1 97 ? 22.602 -11.267 5.824 1.00 33.75 97 SER A N 1
ATOM 710 C CA . SER A 1 97 ? 23.701 -12.206 5.506 1.00 33.75 97 SER A CA 1
ATOM 711 C C . SER A 1 97 ? 23.955 -12.178 3.994 1.00 33.75 97 SER A C 1
ATOM 713 O O . SER A 1 97 ? 23.055 -12.500 3.235 1.00 33.75 97 SER A O 1
ATOM 715 N N . GLN A 1 98 ? 25.161 -11.764 3.584 1.00 40.41 98 GLN A N 1
ATOM 716 C CA . GLN A 1 98 ? 25.747 -11.907 2.237 1.00 40.41 98 GLN A CA 1
ATOM 717 C C . GLN A 1 98 ? 24.760 -11.932 1.052 1.00 40.41 98 GLN A C 1
ATOM 719 O O . GLN A 1 98 ? 24.385 -12.988 0.557 1.00 40.41 98 GLN A O 1
ATOM 724 N N . ALA A 1 99 ? 24.442 -10.758 0.518 1.00 38.38 99 ALA A N 1
ATOM 725 C CA . ALA A 1 99 ? 24.206 -10.626 -0.911 1.00 38.38 99 ALA A CA 1
ATOM 726 C C . ALA A 1 99 ? 25.055 -9.450 -1.377 1.00 38.38 99 ALA A C 1
ATOM 728 O O . ALA A 1 99 ? 24.850 -8.300 -0.988 1.00 38.38 99 ALA A O 1
ATOM 729 N N . GLU A 1 100 ? 26.101 -9.815 -2.102 1.00 38.81 100 GLU A N 1
ATOM 730 C CA . GLU A 1 100 ? 27.019 -8.946 -2.808 1.00 38.81 100 GLU A CA 1
ATOM 731 C C . GLU A 1 100 ? 26.272 -7.815 -3.521 1.00 38.81 100 GLU A C 1
ATOM 733 O O . GLU A 1 100 ? 25.217 -8.023 -4.111 1.00 38.81 100 GLU A O 1
ATOM 738 N N . THR A 1 101 ? 26.855 -6.618 -3.472 1.00 42.66 101 THR A N 1
ATOM 739 C CA . THR A 1 101 ? 26.892 -5.640 -4.566 1.00 42.66 101 THR A CA 1
ATOM 740 C C . THR A 1 101 ? 25.849 -5.840 -5.677 1.00 42.66 101 THR A C 1
ATOM 742 O O . THR A 1 101 ? 26.201 -6.216 -6.793 1.00 42.66 101 THR A O 1
ATOM 745 N N . TRP A 1 102 ? 24.572 -5.531 -5.437 1.00 38.81 102 TRP A N 1
ATOM 746 C CA . TRP A 1 102 ? 23.630 -5.411 -6.551 1.00 38.81 102 TRP A CA 1
ATOM 747 C C . TRP A 1 102 ? 23.642 -3.974 -7.067 1.00 38.81 102 TRP A C 1
ATOM 749 O O . TRP A 1 102 ? 22.861 -3.115 -6.659 1.00 38.81 102 TRP A O 1
ATOM 759 N N . GLN A 1 103 ? 24.608 -3.701 -7.948 1.00 37.97 103 GLN A N 1
ATOM 760 C CA . GLN A 1 103 ? 24.619 -2.491 -8.764 1.00 37.97 103 GLN A CA 1
ATOM 761 C C . GLN A 1 103 ? 23.385 -2.474 -9.678 1.00 37.97 103 GLN A C 1
ATOM 763 O O . GLN A 1 103 ? 23.101 -3.486 -10.324 1.00 37.97 103 GLN A O 1
ATOM 768 N N . PRO A 1 104 ? 22.691 -1.333 -9.83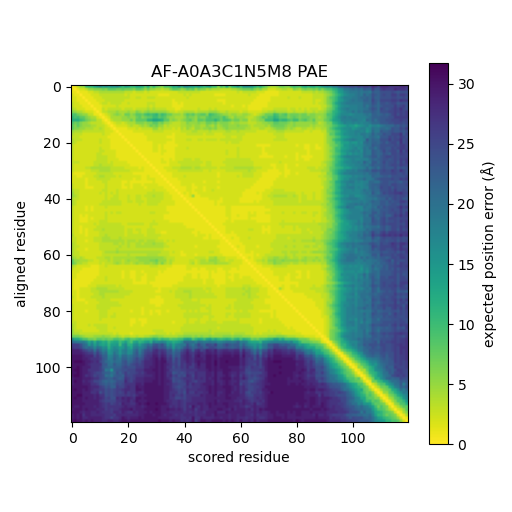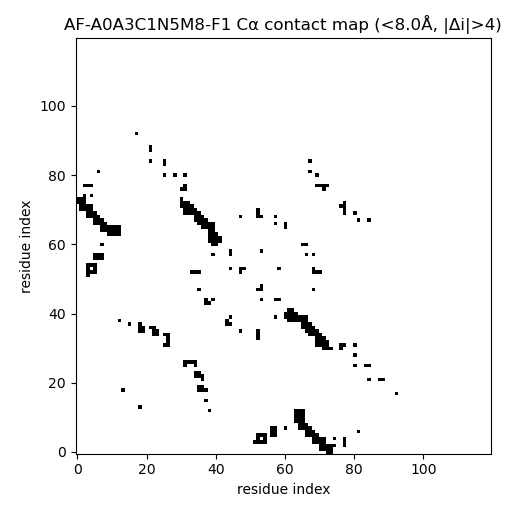8 1.00 37.62 104 PRO A N 1
ATOM 769 C CA . PRO A 1 104 ? 21.617 -1.228 -10.806 1.00 37.62 104 PRO A CA 1
ATOM 770 C C . PRO A 1 104 ? 22.261 -1.191 -12.189 1.00 37.62 104 PRO A C 1
ATOM 772 O O . PRO A 1 104 ? 22.826 -0.182 -12.612 1.00 37.62 104 PRO A O 1
ATOM 775 N N . ARG A 1 105 ? 22.224 -2.311 -12.905 1.00 37.34 105 ARG A N 1
ATOM 776 C CA . ARG A 1 105 ? 22.616 -2.338 -14.310 1.00 37.34 105 ARG A CA 1
ATOM 777 C C . ARG A 1 105 ? 21.353 -2.506 -15.126 1.00 37.34 105 ARG A C 1
ATOM 779 O O . ARG A 1 105 ? 20.661 -3.514 -15.049 1.00 37.34 105 ARG A O 1
ATOM 786 N N . THR A 1 106 ? 21.061 -1.455 -15.878 1.00 48.75 106 THR A N 1
ATOM 787 C CA . THR A 1 106 ? 20.196 -1.461 -17.054 1.00 48.75 106 THR A CA 1
ATOM 788 C C . THR A 1 106 ? 20.266 -2.802 -17.804 1.00 48.75 106 THR A C 1
ATOM 790 O O . THR A 1 106 ? 21.323 -3.427 -17.854 1.00 48.75 106 THR A O 1
ATOM 793 N N . LEU A 1 107 ? 19.129 -3.222 -18.375 1.00 43.78 107 LEU A N 1
ATOM 794 C CA . LEU A 1 107 ? 18.799 -4.465 -19.112 1.00 43.78 107 LEU A CA 1
ATOM 795 C C . LEU A 1 107 ? 19.817 -4.979 -20.175 1.00 43.78 107 LEU A C 1
ATOM 797 O O . LEU A 1 107 ? 19.435 -5.277 -21.302 1.00 43.78 107 LEU A O 1
ATOM 801 N N . ARG A 1 108 ? 21.117 -5.105 -19.885 1.00 46.78 108 ARG A N 1
ATOM 802 C CA . ARG A 1 108 ? 22.126 -5.552 -20.869 1.00 46.78 108 ARG A CA 1
ATOM 803 C C . ARG A 1 108 ? 23.015 -6.712 -20.424 1.00 46.78 108 ARG A C 1
ATOM 805 O O . ARG A 1 108 ? 23.797 -7.201 -21.226 1.00 46.78 108 ARG A O 1
ATOM 812 N N . SER A 1 109 ? 22.902 -7.227 -19.208 1.00 44.16 109 SER A N 1
ATOM 813 C CA . SER A 1 109 ? 23.812 -8.300 -18.781 1.00 44.16 109 SER A CA 1
ATOM 814 C C . SER A 1 109 ? 23.121 -9.342 -17.917 1.00 44.16 109 SER A C 1
ATOM 816 O O . SER A 1 109 ? 23.340 -9.397 -16.715 1.00 44.16 109 SER A O 1
ATOM 818 N N . ALA A 1 110 ? 22.299 -10.177 -18.554 1.00 41.38 110 ALA A N 1
ATOM 819 C CA . ALA A 1 110 ? 21.800 -11.424 -17.980 1.00 41.38 110 ALA A CA 1
ATOM 820 C C . ALA A 1 110 ? 21.636 -12.487 -19.081 1.00 41.38 110 ALA A C 1
ATOM 822 O O . ALA A 1 110 ? 20.525 -12.785 -19.500 1.00 41.38 110 ALA A O 1
ATOM 823 N N . CYS A 1 111 ? 22.761 -13.000 -19.591 1.00 43.81 111 CYS A N 1
ATOM 824 C CA . CYS A 1 111 ? 22.888 -14.345 -20.172 1.00 43.81 111 CYS A CA 1
ATOM 825 C C . CYS A 1 111 ? 24.370 -14.637 -20.464 1.00 43.81 111 CYS A C 1
ATOM 827 O O . CYS A 1 111 ? 24.834 -14.488 -21.589 1.00 43.81 111 CYS A O 1
ATOM 829 N N . SER A 1 112 ? 25.138 -15.012 -19.439 1.00 46.50 112 SER A N 1
ATOM 830 C CA . SER A 1 112 ? 26.359 -15.819 -19.639 1.00 46.50 112 SER A CA 1
ATOM 831 C C . SER A 1 112 ? 26.751 -16.633 -18.401 1.00 46.50 112 SER A C 1
ATOM 833 O O . SER A 1 112 ? 27.929 -16.861 -18.157 1.00 46.50 112 SER A O 1
ATOM 835 N N . VAL A 1 113 ? 25.779 -17.099 -17.610 1.00 43.69 113 VAL A N 1
ATOM 836 C CA . VAL A 1 113 ? 26.072 -18.040 -16.516 1.00 43.69 113 VAL A CA 1
ATOM 837 C C . VAL A 1 113 ? 24.996 -19.119 -16.443 1.00 43.69 113 VAL A C 1
ATOM 839 O O . VAL A 1 113 ? 24.244 -19.195 -15.485 1.00 43.69 113 VAL A O 1
ATOM 842 N N . MET A 1 114 ? 24.902 -19.932 -17.494 1.00 42.38 114 MET A N 1
ATOM 843 C CA . MET A 1 114 ? 24.434 -21.319 -17.395 1.00 42.38 114 MET A CA 1
ATOM 844 C C . MET A 1 114 ? 25.167 -22.135 -18.463 1.00 42.38 114 MET A C 1
ATOM 846 O O . MET A 1 114 ? 24.616 -22.453 -19.511 1.00 42.38 114 MET A O 1
ATOM 850 N N . THR A 1 115 ? 26.431 -22.446 -18.192 1.00 51.09 115 THR A N 1
ATOM 851 C CA . THR A 1 115 ? 27.075 -23.634 -18.758 1.00 51.09 115 THR A CA 1
ATOM 852 C C . THR A 1 115 ? 27.443 -24.503 -17.561 1.00 51.09 115 THR A C 1
ATOM 854 O O . THR A 1 115 ? 28.013 -23.990 -16.602 1.00 51.09 115 THR A O 1
ATOM 857 N N . ASP A 1 116 ? 27.055 -25.776 -17.618 1.00 49.09 116 ASP A N 1
ATOM 858 C CA . ASP A 1 116 ? 27.301 -26.850 -16.640 1.00 49.09 116 ASP A CA 1
ATOM 859 C C . ASP A 1 116 ? 26.283 -27.067 -15.512 1.00 49.09 116 ASP A C 1
ATOM 861 O O . ASP A 1 116 ? 26.626 -27.386 -14.378 1.00 49.09 116 ASP A O 1
ATOM 865 N N . ALA A 1 117 ? 24.997 -27.052 -15.864 1.00 48.12 117 ALA A N 1
ATOM 866 C CA . ALA A 1 117 ? 24.010 -27.868 -15.157 1.00 48.12 117 ALA A CA 1
ATOM 867 C C . ALA A 1 117 ? 23.332 -28.820 -16.151 1.00 48.12 117 ALA A C 1
ATOM 869 O O . ALA A 1 117 ? 22.192 -28.595 -16.553 1.00 48.12 117 ALA A O 1
ATOM 870 N N . ASN A 1 118 ? 24.049 -29.861 -16.589 1.00 51.12 118 ASN A N 1
ATOM 871 C CA . ASN A 1 118 ? 23.406 -31.002 -17.236 1.00 51.12 118 ASN A CA 1
ATOM 872 C C . ASN A 1 118 ? 23.075 -32.066 -16.180 1.00 51.12 118 ASN A C 1
ATOM 874 O O . ASN A 1 118 ? 23.913 -32.417 -15.352 1.00 51.12 118 ASN A O 1
ATOM 878 N N . PHE A 1 119 ? 21.832 -32.536 -16.220 1.00 40.09 119 PHE A N 1
ATOM 879 C CA . PHE A 1 119 ? 21.355 -33.731 -15.534 1.00 40.09 119 PHE A CA 1
ATOM 880 C C . PHE A 1 119 ? 21.853 -34.988 -16.278 1.00 40.09 119 PHE A C 1
ATOM 882 O O . PHE A 1 119 ? 21.906 -34.970 -17.508 1.00 40.09 119 PHE A O 1
ATOM 889 N N . ALA A 1 120 ? 22.057 -36.070 -15.512 1.00 40.16 120 ALA A N 1
ATOM 890 C CA . ALA A 1 120 ? 22.447 -37.445 -15.887 1.00 40.16 120 ALA A CA 1
ATOM 891 C C . ALA A 1 120 ? 23.954 -37.746 -15.961 1.00 40.16 120 ALA A C 1
ATOM 893 O O . ALA A 1 120 ? 24.677 -37.103 -16.751 1.00 40.16 120 ALA A O 1
#

Nearest PDB structures (foldseek):
  6tpi-assembly1_B  TM=5.142E-01  e=1.425E-01  Escherichia coli K-12
  6hee-assembly1_A  TM=5.593E-01  e=2.570E-01  Streptococcus pneumoniae D39
  6tpi-assembly1_C  TM=4.893E-01  e=8.359E-01  Escherichia coli K-12
  6qo0-assembly1_D  TM=3.537E-01  e=1.610E+00  Acidianus ambivalens
  3pm9-assembly3_F  TM=4.638E-01  e=5.235E+00  Rhodopseudomonas palustris

Secondary structure (DSSP, 8-state):
--EEEEEEEET----HHHHHHHHHHHHTSTTEEEEEEEE--HHHHHHHHHTT---HHHHT--TTEEEEEEEESSHHHHHHHHHHHHHHHHS-----S---------SS---S--SS----

Solvent-accessible surface area (backbone atoms only — not comparable to full-atom values): 7243 Å² total; per-residue (Å²): 114,71,38,66,42,53,50,78,42,76,80,54,85,74,58,68,69,58,32,52,50,53,17,49,62,44,33,71,39,86,56,35,78,42,41,43,50,42,53,22,32,74,72,46,48,55,49,34,46,76,70,69,28,56,41,76,71,44,70,71,42,43,73,58,15,27,30,41,25,31,26,10,54,37,68,71,50,40,51,50,47,51,54,51,48,53,55,60,71,68,50,76,83,83,74,88,74,91,77,73,88,81,71,92,69,73,101,77,83,88,86,88,85,85,82,89,84,78,85,134

Sequence (120 aa):
MSVVFNQVRTGVFLDSVVLMRISRELADLEGIEEAALMIGTPSNLAILERAGLLSELGRQAGGGDLVLAVRARDAATAEIAATEAERALERPSRTGSQAETWQPRTLRSACSVMTDANFA

Mean predicted aligned error: 10.75 Å

pLDDT: mean 81.55, std 21.99, range [33.75, 98.06]